Protein AF-W1JAE7-F1 (afdb_monomer)

Foldseek 3Di:
DVVVVVVVVCVVPDQDDADPAQAEQEAEPDEADPPPPPPPDDDDCPVPPCDQCNCVVVRYPPVSYHRHYFYDHPPCCPVPPVSVVVVVVVCCVVVVD

Sequence (97 aa):
MEQRENYAQIAKDYVPETLTVTLHQFYAIDPPPSKSMSVSTDSEQTSLIMDCSLGWSEVMPASLIQLIAIPGNHSSLFEDKENRIVLSQALNTMLAR

Mean predicted aligned error: 9.63 Å

Structure (mmCIF, N/CA/C/O backbone):
data_AF-W1JAE7-F1
#
_entry.id   AF-W1JAE7-F1
#
loop_
_atom_site.group_PDB
_atom_site.id
_atom_site.type_symbol
_atom_site.label_atom_id
_atom_site.label_alt_id
_atom_site.label_comp_id
_atom_site.label_asym_id
_atom_site.label_entity_id
_atom_site.label_seq_id
_atom_site.pdbx_PDB_ins_code
_atom_site.Cartn_x
_atom_site.Cartn_y
_atom_site.Cartn_z
_atom_site.occupancy
_atom_site.B_iso_or_equiv
_atom_site.auth_seq_id
_atom_site.auth_comp_id
_atom_site.auth_asym_id
_atom_site.auth_atom_id
_atom_site.pdbx_PDB_model_num
ATOM 1 N N . MET A 1 1 ? 2.161 18.989 35.278 1.00 62.91 1 MET A N 1
ATOM 2 C CA . MET A 1 1 ? 2.393 17.544 35.054 1.00 62.91 1 MET A CA 1
ATOM 3 C C . MET A 1 1 ? 1.106 16.894 34.553 1.00 62.91 1 MET A C 1
ATOM 5 O O . MET A 1 1 ? 1.127 16.298 33.487 1.00 62.91 1 MET A O 1
ATOM 9 N N . GLU A 1 2 ? -0.015 17.218 35.199 1.00 76.12 2 GLU A N 1
ATOM 10 C CA . GLU A 1 2 ? -1.397 16.824 34.875 1.00 76.12 2 GLU A CA 1
ATOM 11 C C . GLU A 1 2 ? -1.802 16.858 33.382 1.00 76.12 2 GLU A C 1
ATOM 13 O O . GLU A 1 2 ? -2.396 15.908 32.889 1.00 76.12 2 GLU A O 1
ATOM 18 N N . GLN A 1 3 ? -1.436 17.890 32.605 1.00 76.75 3 GLN A N 1
ATOM 19 C CA . GLN A 1 3 ? -1.779 17.942 31.169 1.00 76.75 3 GLN A CA 1
ATOM 20 C C . GLN A 1 3 ? -1.090 16.858 30.325 1.00 76.75 3 GLN A C 1
ATOM 22 O O . GLN A 1 3 ? -1.675 16.365 29.363 1.00 76.75 3 GLN A O 1
ATOM 27 N N . ARG A 1 4 ? 0.149 16.484 30.669 1.00 79.31 4 ARG A N 1
ATOM 28 C CA . ARG A 1 4 ? 0.886 15.430 29.953 1.00 79.31 4 ARG A CA 1
ATOM 29 C C . ARG A 1 4 ? 0.331 14.050 30.282 1.00 79.31 4 ARG A C 1
ATOM 31 O O . ARG A 1 4 ? 0.209 13.223 29.388 1.00 79.31 4 ARG A O 1
ATOM 38 N N . GLU A 1 5 ? -0.013 13.830 31.545 1.00 84.69 5 GLU A N 1
ATOM 39 C CA . GLU A 1 5 ? -0.629 12.588 32.019 1.00 84.69 5 GLU A CA 1
ATOM 40 C C . GLU A 1 5 ? -2.028 12.409 31.420 1.00 84.69 5 GLU A C 1
ATOM 42 O O . GLU A 1 5 ? -2.343 11.334 30.920 1.00 84.69 5 GLU A O 1
ATOM 47 N N . ASN A 1 6 ? -2.822 13.483 31.361 1.00 87.31 6 ASN A N 1
ATOM 48 C CA . ASN A 1 6 ? -4.136 13.481 30.719 1.00 87.31 6 ASN A CA 1
ATOM 49 C C . ASN A 1 6 ? -4.031 13.162 29.216 1.00 87.31 6 ASN A C 1
ATOM 51 O O . ASN A 1 6 ? -4.706 12.263 28.724 1.00 87.31 6 ASN A O 1
ATOM 55 N N . TYR A 1 7 ? -3.114 13.815 28.495 1.00 89.19 7 TYR A N 1
ATOM 56 C CA . TYR A 1 7 ? -2.881 13.501 27.083 1.00 89.19 7 TYR A CA 1
ATOM 57 C C . TYR A 1 7 ? -2.448 12.042 26.868 1.00 89.19 7 TYR A C 1
ATOM 59 O O . TYR A 1 7 ? -2.957 11.380 25.966 1.00 89.19 7 TYR A O 1
ATOM 67 N N . ALA A 1 8 ? -1.534 11.526 27.696 1.00 91.69 8 ALA A N 1
ATOM 68 C CA . ALA A 1 8 ? -1.079 10.140 27.597 1.00 91.69 8 ALA A CA 1
ATOM 69 C C . ALA A 1 8 ? -2.227 9.144 27.818 1.00 91.69 8 ALA A C 1
ATOM 71 O O . ALA A 1 8 ? -2.309 8.141 27.111 1.00 91.69 8 ALA A O 1
ATOM 72 N N . GLN A 1 9 ? -3.130 9.438 28.756 1.00 90.38 9 GLN A N 1
ATOM 73 C CA . GLN A 1 9 ? -4.301 8.609 29.019 1.00 90.38 9 GLN A CA 1
ATOM 74 C C . GLN A 1 9 ? -5.301 8.658 27.855 1.00 90.38 9 GLN A C 1
ATOM 76 O O . GLN A 1 9 ? -5.727 7.610 27.382 1.00 90.38 9 GLN A O 1
ATOM 81 N N . ILE A 1 10 ? -5.588 9.849 27.315 1.00 91.31 10 ILE A N 1
ATOM 82 C CA . ILE A 1 10 ? -6.444 10.010 26.127 1.00 91.31 10 ILE A CA 1
ATOM 83 C C . ILE A 1 10 ? -5.883 9.228 24.934 1.00 91.31 10 ILE A C 1
ATOM 85 O O . ILE A 1 10 ? -6.628 8.520 24.265 1.00 91.31 10 ILE A O 1
ATOM 89 N N . ALA A 1 11 ? -4.578 9.331 24.666 1.00 88.50 11 ALA A N 1
ATOM 90 C CA . ALA A 1 11 ? -3.945 8.622 23.556 1.00 88.50 11 ALA A CA 1
ATOM 91 C C . ALA A 1 11 ? -3.986 7.097 23.737 1.00 88.50 11 ALA A C 1
ATOM 93 O O . ALA A 1 11 ? -4.131 6.370 22.759 1.00 88.50 11 ALA A O 1
ATOM 94 N N . LYS A 1 12 ? -3.871 6.616 24.980 1.00 88.75 12 LYS A N 1
ATOM 95 C CA . LYS A 1 12 ? -3.938 5.188 25.309 1.00 88.75 12 LYS A CA 1
ATOM 96 C C . LYS A 1 12 ? -5.351 4.620 25.165 1.00 88.75 12 LYS A C 1
ATOM 98 O O . LYS A 1 12 ? -5.499 3.486 24.722 1.00 88.75 12 LYS A O 1
ATOM 103 N N . ASP A 1 13 ? -6.358 5.394 25.551 1.00 91.69 13 ASP A N 1
ATOM 104 C CA . ASP A 1 13 ? -7.760 4.966 25.529 1.00 91.69 13 ASP A CA 1
ATOM 105 C C . ASP A 1 13 ? -8.431 5.217 24.169 1.00 91.69 13 ASP A C 1
ATOM 107 O O . ASP A 1 13 ? -9.566 4.794 23.943 1.00 91.69 13 ASP A O 1
ATOM 111 N N . TYR A 1 14 ? -7.749 5.913 23.255 1.00 86.50 14 TYR A N 1
ATOM 112 C CA . TYR A 1 14 ? -8.264 6.198 21.925 1.00 86.50 14 TYR A CA 1
ATOM 113 C C . TYR A 1 14 ? -8.384 4.915 21.098 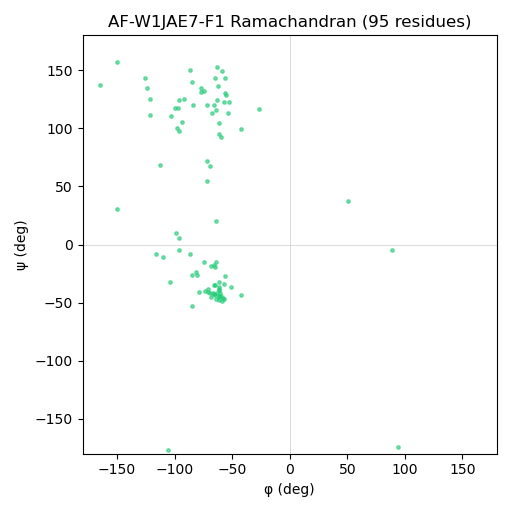1.00 86.50 14 TYR A C 1
ATOM 115 O O . TYR A 1 14 ? -7.391 4.305 20.704 1.00 86.50 14 TYR A O 1
ATOM 123 N N . VAL A 1 15 ? -9.624 4.548 20.785 1.00 83.19 15 VAL A N 1
ATOM 124 C CA . VAL A 1 15 ? -9.941 3.501 19.817 1.00 83.19 15 VAL A CA 1
ATOM 125 C C . VAL A 1 15 ? -10.390 4.187 18.527 1.00 83.19 15 VAL A C 1
ATOM 127 O O . VAL A 1 15 ? -11.455 4.815 18.528 1.00 83.19 15 VAL A O 1
ATOM 130 N N . PRO A 1 16 ? -9.604 4.120 17.437 1.00 77.25 16 PRO A N 1
ATOM 131 C CA . PRO A 1 16 ? -10.020 4.693 16.167 1.00 77.25 16 PRO A CA 1
ATOM 132 C C . PRO A 1 16 ? -11.245 3.954 15.630 1.00 77.25 16 PRO A C 1
ATOM 134 O O . PRO A 1 16 ? -11.362 2.733 15.745 1.00 77.25 16 PRO A O 1
ATOM 137 N N . GLU A 1 17 ? -12.157 4.698 15.008 1.00 83.56 17 GLU A N 1
ATOM 138 C CA . GLU A 1 17 ? -13.232 4.085 14.239 1.00 83.56 17 GLU A CA 1
ATOM 139 C C . GLU A 1 17 ? -12.632 3.283 13.081 1.00 83.56 17 GLU A C 1
ATOM 141 O O . GLU A 1 17 ? -11.707 3.727 12.396 1.00 83.56 17 GLU A O 1
ATOM 146 N N . THR A 1 18 ? -13.158 2.080 12.870 1.00 80.25 18 THR A N 1
ATOM 147 C CA . THR A 1 18 ? -12.669 1.193 11.824 1.00 80.25 18 THR A CA 1
ATOM 148 C C . THR A 1 18 ? -12.937 1.783 10.443 1.00 80.25 18 THR A C 1
ATOM 150 O O . THR A 1 18 ? -14.087 1.973 10.045 1.00 80.25 18 THR A O 1
ATOM 153 N N . LEU A 1 19 ? -11.870 2.008 9.674 1.00 82.75 19 LEU A N 1
ATOM 154 C CA . LEU A 1 19 ? -11.978 2.425 8.280 1.00 82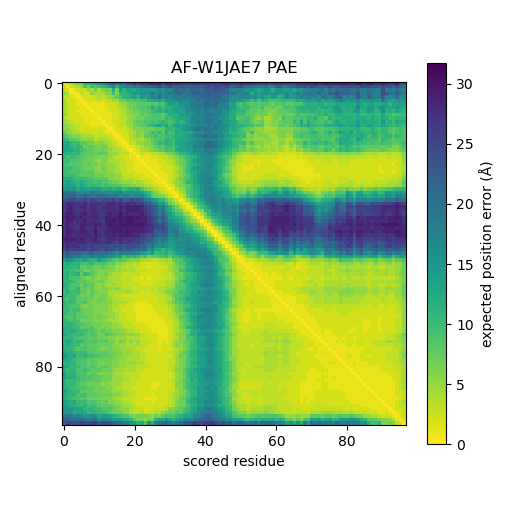.75 19 LEU A CA 1
ATOM 155 C C . LEU A 1 19 ? -12.667 1.328 7.453 1.00 82.75 19 LEU A C 1
ATOM 157 O O . LEU A 1 19 ? -12.216 0.185 7.413 1.00 82.75 19 LEU A O 1
ATOM 161 N N . THR A 1 20 ? -13.752 1.687 6.766 1.00 85.94 20 THR A N 1
ATOM 162 C CA . THR A 1 20 ? -14.552 0.775 5.921 1.00 85.94 20 THR A CA 1
ATOM 163 C C . THR A 1 20 ? -14.173 0.827 4.440 1.00 85.94 20 THR A C 1
ATOM 165 O O . THR A 1 20 ? -14.824 0.210 3.597 1.00 85.94 20 THR A O 1
ATOM 168 N N . VAL A 1 21 ? -13.117 1.567 4.105 1.00 90.62 21 VAL A N 1
ATOM 169 C CA . VAL A 1 21 ? -12.604 1.695 2.739 1.00 90.62 21 VAL A CA 1
ATOM 170 C C . VAL A 1 21 ? -11.615 0.578 2.421 1.00 90.62 21 VAL A C 1
ATOM 172 O O . VAL A 1 21 ? -10.897 0.104 3.298 1.00 90.62 21 VAL A O 1
ATOM 175 N N . THR A 1 22 ? -11.532 0.186 1.150 1.00 93.25 22 THR A N 1
ATOM 176 C CA . THR A 1 22 ? -10.432 -0.660 0.676 1.00 93.25 22 THR A CA 1
ATOM 177 C C . THR A 1 22 ? -9.144 0.158 0.633 1.00 93.25 22 THR A C 1
ATOM 179 O O . THR A 1 22 ? -9.067 1.160 -0.084 1.00 93.25 22 THR A O 1
ATOM 182 N N . LEU A 1 23 ? -8.133 -0.276 1.382 1.00 93.50 23 LEU A N 1
ATOM 183 C CA . LEU A 1 23 ? -6.804 0.321 1.396 1.00 93.50 23 LEU A CA 1
ATOM 184 C C . LEU A 1 23 ? -5.882 -0.448 0.445 1.00 93.50 23 LEU A C 1
ATOM 186 O O . LEU A 1 23 ? -5.683 -1.646 0.611 1.00 93.50 23 LEU A O 1
ATOM 190 N N . HIS A 1 24 ? -5.279 0.253 -0.512 1.00 95.19 24 HIS A N 1
ATOM 191 C CA . HIS A 1 24 ? -4.248 -0.296 -1.393 1.00 95.19 24 HIS A CA 1
ATOM 192 C C . HIS A 1 24 ? -2.872 0.105 -0.845 1.00 95.19 24 HIS A C 1
ATOM 194 O O . HIS A 1 24 ? -2.437 1.244 -1.018 1.00 95.19 24 HIS A O 1
ATOM 200 N N . GLN A 1 25 ? -2.211 -0.814 -0.144 1.00 93.75 25 GLN A N 1
ATOM 201 C CA . GLN A 1 25 ? -0.910 -0.603 0.486 1.00 93.75 25 GLN A CA 1
ATOM 202 C C . GLN A 1 25 ? 0.205 -1.051 -0.460 1.00 93.75 25 GLN A C 1
ATOM 204 O O . GLN A 1 25 ? 0.462 -2.242 -0.632 1.00 93.75 25 GLN A O 1
ATOM 209 N N . PHE A 1 26 ? 0.893 -0.081 -1.053 1.00 93.94 26 PHE A N 1
ATOM 210 C CA . PHE A 1 26 ? 2.079 -0.320 -1.869 1.00 93.94 26 PHE A CA 1
ATOM 211 C C . PHE A 1 26 ? 3.300 -0.414 -0.956 1.00 93.94 26 PHE A C 1
ATOM 213 O O . PHE A 1 26 ? 3.595 0.536 -0.228 1.00 93.94 26 PHE A O 1
ATOM 220 N N . TYR A 1 27 ? 4.000 -1.545 -0.961 1.00 91.62 27 TYR A N 1
ATOM 221 C CA . TYR A 1 27 ? 5.154 -1.766 -0.090 1.00 91.62 27 TYR A CA 1
ATOM 222 C C . TYR A 1 27 ? 6.391 -2.169 -0.891 1.00 91.62 27 TYR A C 1
ATOM 224 O O . TYR A 1 27 ? 6.307 -2.879 -1.892 1.00 91.62 27 TYR A O 1
ATOM 232 N N . ALA A 1 28 ? 7.544 -1.682 -0.439 1.00 92.06 28 ALA A N 1
ATOM 233 C CA . ALA A 1 28 ? 8.841 -2.001 -1.013 1.00 92.06 28 ALA A CA 1
ATOM 234 C C . ALA A 1 28 ? 9.275 -3.405 -0.562 1.00 92.06 28 ALA A C 1
ATOM 236 O O . ALA A 1 28 ? 9.175 -3.720 0.625 1.00 92.06 28 ALA A O 1
ATOM 237 N N . ILE A 1 29 ? 9.716 -4.251 -1.494 1.00 90.62 29 ILE A N 1
ATOM 238 C CA . ILE A 1 29 ? 10.089 -5.645 -1.187 1.00 90.62 29 ILE A CA 1
ATOM 239 C C . ILE A 1 29 ? 11.489 -5.778 -0.591 1.00 90.62 29 ILE A C 1
ATOM 241 O O . ILE A 1 29 ? 11.752 -6.734 0.139 1.00 90.62 29 ILE A O 1
ATOM 245 N N . ASP A 1 30 ? 12.382 -4.837 -0.897 1.00 87.50 30 ASP A N 1
ATOM 246 C CA . ASP A 1 30 ? 13.735 -4.865 -0.368 1.00 87.50 30 ASP A CA 1
ATOM 247 C C . ASP A 1 30 ? 13.754 -4.198 1.011 1.00 87.50 30 ASP A C 1
ATOM 249 O O . ASP A 1 30 ? 13.117 -3.154 1.216 1.00 87.50 30 ASP A O 1
ATOM 253 N N . PRO A 1 31 ? 14.516 -4.753 1.968 1.00 75.56 31 PRO A N 1
ATOM 254 C CA . PRO A 1 31 ? 14.648 -4.148 3.279 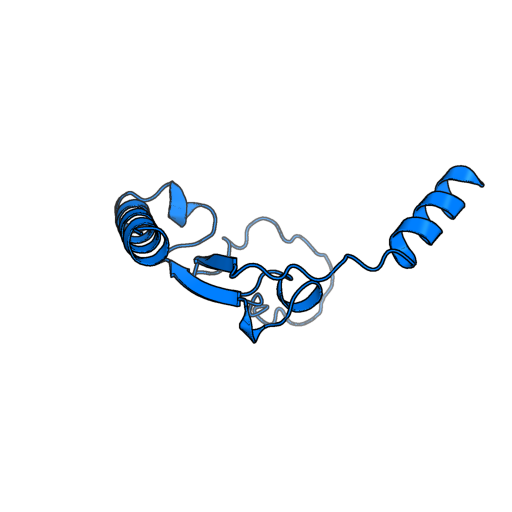1.00 75.56 31 PRO A CA 1
ATOM 255 C C . PRO A 1 31 ? 15.207 -2.721 3.159 1.00 75.56 31 PRO A C 1
ATOM 257 O O . PRO A 1 31 ? 15.998 -2.428 2.251 1.00 75.56 31 PRO A O 1
ATOM 260 N N . PRO A 1 32 ? 14.839 -1.813 4.083 1.00 64.00 32 PRO A N 1
ATOM 261 C CA . PRO A 1 32 ? 15.433 -0.487 4.116 1.00 64.00 32 PRO A CA 1
ATOM 262 C C . PRO A 1 32 ? 16.959 -0.612 4.239 1.00 64.00 32 PRO A C 1
ATOM 264 O O . PRO A 1 32 ? 17.448 -1.508 4.939 1.00 64.00 32 PRO A O 1
ATOM 267 N N . PRO A 1 33 ? 17.736 0.269 3.579 1.00 59.62 33 PRO A N 1
ATOM 268 C CA . PRO A 1 33 ? 19.184 0.240 3.706 1.00 59.62 33 PRO A CA 1
ATOM 269 C C . PRO A 1 33 ? 19.543 0.332 5.190 1.00 59.62 33 PRO A C 1
ATOM 271 O O . PRO A 1 33 ? 19.058 1.215 5.898 1.00 59.62 33 PRO A O 1
ATOM 274 N N . SER A 1 34 ? 20.387 -0.588 5.655 1.00 58.00 34 SER A N 1
ATOM 275 C CA . SER A 1 34 ? 20.683 -0.901 7.064 1.00 58.00 34 SE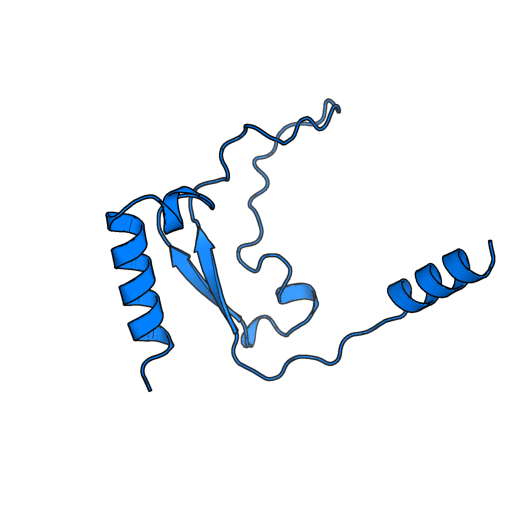R A CA 1
ATOM 276 C C . SER A 1 34 ? 21.357 0.231 7.862 1.00 58.00 34 SER A C 1
ATOM 278 O O . SER A 1 34 ? 22.016 -0.015 8.868 1.00 58.00 34 SER A O 1
ATOM 280 N N . LYS A 1 35 ? 21.260 1.485 7.416 1.00 49.06 35 LYS A N 1
ATOM 281 C CA . LYS A 1 35 ? 22.134 2.585 7.827 1.00 49.06 35 LYS A CA 1
ATOM 282 C C . LYS A 1 35 ? 21.569 3.508 8.910 1.00 49.06 35 LYS A C 1
ATOM 284 O O . LYS A 1 35 ? 22.177 4.537 9.175 1.00 49.06 35 LYS A O 1
ATOM 289 N N . SER A 1 36 ? 20.451 3.177 9.557 1.00 43.44 36 SER A N 1
ATOM 290 C CA . SER A 1 36 ? 19.906 4.032 10.630 1.00 43.44 36 SER A CA 1
ATOM 291 C C . SER A 1 36 ? 19.132 3.306 11.734 1.00 43.44 36 SER A C 1
ATOM 293 O O . SER A 1 36 ? 18.267 3.895 12.370 1.00 43.44 36 SER A O 1
ATOM 295 N N . MET A 1 37 ? 19.479 2.055 12.040 1.00 44.81 37 MET A N 1
ATOM 296 C CA . MET A 1 37 ? 19.065 1.443 13.307 1.00 44.81 37 MET A CA 1
ATOM 297 C C . MET A 1 37 ? 20.299 1.208 14.175 1.00 44.81 37 MET A C 1
ATOM 299 O O . MET A 1 37 ? 20.723 0.083 14.410 1.00 44.81 37 MET A O 1
ATOM 303 N N . SER A 1 38 ? 20.907 2.298 14.653 1.00 40.59 38 SER A N 1
ATOM 304 C CA . SER A 1 38 ? 21.755 2.231 15.845 1.00 40.59 38 SER A CA 1
ATOM 305 C C . SER A 1 38 ? 20.847 2.028 17.059 1.00 40.59 38 SER A C 1
ATOM 307 O O . SER A 1 38 ? 20.612 2.947 17.842 1.00 40.59 38 SER A O 1
ATOM 309 N N . VAL A 1 39 ? 20.277 0.834 17.186 1.00 43.44 39 VAL A N 1
ATOM 310 C CA . VAL A 1 39 ? 19.733 0.369 18.455 1.00 43.44 39 VAL A CA 1
ATOM 311 C C . VAL A 1 39 ? 20.835 -0.466 19.073 1.00 43.44 39 VAL A C 1
ATOM 313 O O . VAL A 1 39 ? 21.064 -1.613 18.708 1.00 43.44 39 VAL A O 1
ATOM 316 N N . SER A 1 40 ? 21.575 0.168 19.976 1.00 48.44 40 SER A N 1
ATOM 317 C CA . SER A 1 40 ? 22.440 -0.526 20.915 1.00 48.44 40 SER A CA 1
ATOM 318 C C . SER A 1 40 ? 21.584 -1.470 21.755 1.00 48.44 40 SER A C 1
ATOM 320 O O . SER A 1 40 ? 21.044 -1.038 22.768 1.00 48.44 40 SER A O 1
ATOM 322 N N . THR A 1 41 ? 21.431 -2.733 21.363 1.00 39.84 41 THR A N 1
ATOM 323 C CA . THR A 1 41 ? 21.357 -3.862 22.304 1.00 39.84 41 THR A CA 1
ATOM 324 C C . THR A 1 41 ? 21.566 -5.187 21.577 1.00 39.84 41 THR A C 1
ATOM 326 O O . THR A 1 41 ? 21.048 -5.419 20.492 1.00 39.84 41 THR A O 1
ATOM 329 N N . ASP A 1 42 ? 22.358 -6.028 22.224 1.00 42.34 42 ASP A N 1
ATOM 330 C CA . ASP A 1 42 ? 22.957 -7.296 21.813 1.00 42.34 42 ASP A CA 1
ATOM 331 C C . ASP A 1 42 ? 21.934 -8.448 21.699 1.00 42.34 42 ASP A C 1
ATOM 333 O O . ASP A 1 42 ? 22.048 -9.480 22.355 1.00 42.34 42 ASP A O 1
ATOM 337 N N . SER A 1 43 ? 20.872 -8.257 20.914 1.00 42.03 43 SER A N 1
ATOM 338 C CA . SER A 1 43 ? 19.872 -9.290 20.632 1.00 42.03 43 SER A CA 1
ATOM 339 C C . SER A 1 43 ? 19.827 -9.520 19.135 1.00 42.03 43 SER A C 1
ATOM 341 O O . SER A 1 43 ? 19.642 -8.576 18.371 1.00 42.03 43 SER A O 1
ATOM 343 N N . GLU A 1 44 ? 20.016 -10.780 18.752 1.00 40.16 44 GLU A N 1
ATOM 344 C CA . GLU A 1 44 ? 20.030 -11.311 17.394 1.00 40.16 44 GLU A CA 1
ATOM 345 C C . GLU A 1 44 ? 19.198 -10.472 16.425 1.00 40.16 44 GLU A C 1
ATOM 347 O O . GLU A 1 44 ? 17.983 -10.331 16.567 1.00 40.16 44 GLU A O 1
ATOM 352 N N . GLN A 1 45 ? 19.886 -9.899 15.439 1.00 41.22 45 GLN A N 1
ATOM 353 C CA . GLN A 1 45 ? 19.302 -9.161 14.333 1.00 41.22 45 GLN A CA 1
ATOM 354 C C . GLN A 1 45 ? 18.554 -10.148 13.431 1.00 41.22 45 GLN A C 1
ATOM 356 O O . GLN A 1 45 ? 18.954 -10.419 12.301 1.00 41.22 45 GLN A O 1
ATOM 361 N N . THR A 1 46 ? 17.459 -10.719 13.936 1.00 39.09 46 THR A N 1
ATOM 362 C CA . THR A 1 46 ? 16.405 -11.252 13.090 1.00 39.09 46 THR A CA 1
ATOM 363 C C . THR A 1 46 ? 16.029 -10.106 12.183 1.00 39.09 46 THR A C 1
ATOM 365 O O . THR A 1 46 ? 15.561 -9.071 12.658 1.00 39.09 46 THR A O 1
ATOM 368 N N . SER A 1 47 ? 16.311 -10.268 10.893 1.00 46.94 47 SER A N 1
ATOM 369 C CA . SER A 1 47 ? 15.712 -9.485 9.829 1.00 46.94 47 SER A CA 1
ATOM 370 C C . SER A 1 47 ? 14.233 -9.368 10.162 1.00 46.94 47 SER A C 1
ATOM 372 O O . SER A 1 47 ? 13.494 -10.342 10.010 1.00 46.94 47 SER A O 1
ATOM 374 N N . LEU A 1 48 ? 13.830 -8.235 10.738 1.00 50.97 48 LEU A N 1
ATOM 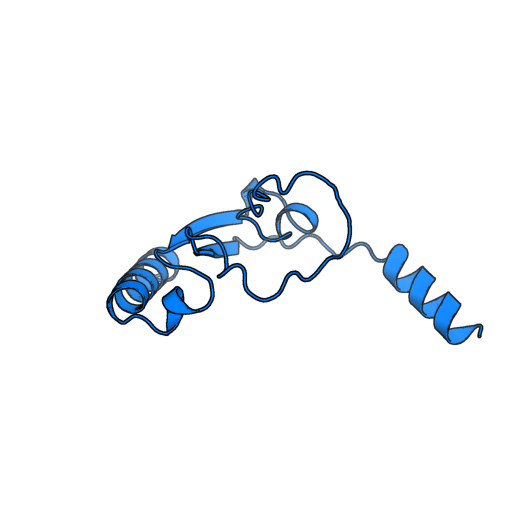375 C CA . LEU A 1 48 ? 12.440 -7.980 11.046 1.00 50.97 48 LEU A CA 1
ATOM 376 C C . LEU A 1 48 ? 11.773 -8.017 9.682 1.00 50.97 48 LEU A C 1
ATOM 378 O O . LEU A 1 48 ? 11.998 -7.123 8.865 1.00 50.97 48 LEU A O 1
ATOM 382 N N . ILE A 1 49 ? 11.060 -9.107 9.397 1.00 57.47 49 ILE A N 1
ATOM 383 C CA . ILE A 1 49 ? 10.155 -9.166 8.262 1.00 57.47 49 ILE A CA 1
ATOM 384 C C . ILE A 1 49 ? 9.148 -8.074 8.592 1.00 57.47 49 ILE A C 1
ATOM 386 O O . ILE A 1 49 ? 8.275 -8.272 9.434 1.00 57.47 49 ILE A O 1
ATOM 390 N N . MET A 1 50 ? 9.381 -6.875 8.055 1.00 68.44 50 MET A N 1
ATOM 391 C CA . MET A 1 50 ? 8.480 -5.755 8.250 1.00 68.44 50 MET A CA 1
ATOM 392 C C . MET A 1 50 ? 7.126 -6.222 7.743 1.00 68.44 50 MET A C 1
ATOM 394 O O . MET A 1 50 ? 7.012 -6.667 6.598 1.00 68.44 50 MET A O 1
ATOM 398 N N . ASP A 1 51 ? 6.126 -6.172 8.620 1.00 83.88 51 ASP A N 1
ATOM 399 C CA . ASP A 1 51 ? 4.758 -6.452 8.225 1.00 83.88 51 ASP A CA 1
ATOM 400 C C . ASP A 1 51 ? 4.424 -5.569 7.019 1.00 83.88 51 ASP A C 1
ATOM 402 O O . ASP A 1 51 ? 4.549 -4.346 7.070 1.00 83.88 51 ASP A O 1
ATOM 406 N N . CYS A 1 52 ? 4.031 -6.199 5.914 1.00 87.62 52 CYS A N 1
ATOM 407 C CA . CYS A 1 52 ? 3.746 -5.514 4.660 1.00 87.62 52 CYS A CA 1
ATOM 408 C C . CYS A 1 52 ? 2.519 -4.596 4.780 1.00 87.62 52 CYS A C 1
ATOM 410 O O . CYS A 1 52 ? 2.355 -3.690 3.962 1.00 87.62 52 CYS A O 1
ATOM 412 N N . SER A 1 53 ? 1.684 -4.796 5.811 1.00 89.25 53 SER A N 1
ATOM 413 C CA . SER A 1 53 ? 0.609 -3.869 6.164 1.00 89.25 53 SER A CA 1
ATOM 414 C C . SER A 1 53 ? 1.110 -2.584 6.833 1.00 89.25 53 SER A C 1
ATOM 416 O O . SER A 1 53 ? 0.355 -1.626 6.908 1.00 89.25 53 SER A O 1
ATOM 418 N N . LEU A 1 54 ? 2.362 -2.528 7.305 1.00 86.88 54 LEU A N 1
ATOM 419 C CA . LEU A 1 54 ? 2.958 -1.369 7.983 1.00 86.88 54 LEU A CA 1
ATOM 420 C C . LEU A 1 54 ? 2.091 -0.816 9.136 1.00 86.88 54 LEU A C 1
ATOM 422 O O . LEU A 1 54 ? 2.019 0.396 9.339 1.00 86.88 54 LEU A O 1
ATOM 426 N N . GLY A 1 55 ? 1.427 -1.706 9.882 1.00 87.88 55 GLY A N 1
ATOM 427 C CA . GLY A 1 55 ? 0.564 -1.354 11.015 1.00 87.88 55 GLY A CA 1
ATOM 428 C C . GLY A 1 55 ? -0.895 -1.073 10.645 1.00 87.88 55 GLY A C 1
ATOM 429 O O . GLY A 1 55 ? -1.730 -0.918 11.534 1.00 87.88 55 GLY A O 1
ATOM 430 N N . TRP A 1 56 ? -1.261 -1.066 9.358 1.00 90.69 56 TRP A N 1
ATOM 431 C CA . TRP A 1 56 ? -2.660 -0.880 8.956 1.00 90.69 56 TRP A CA 1
ATOM 432 C C . TRP A 1 56 ? -3.573 -1.990 9.480 1.00 90.69 56 TRP A C 1
ATOM 434 O O . TRP A 1 56 ? -4.719 -1.714 9.835 1.00 90.69 56 TRP A O 1
ATOM 444 N N . SER A 1 57 ? -3.078 -3.223 9.616 1.00 89.25 57 SER A N 1
ATOM 445 C CA . SER A 1 57 ? -3.868 -4.323 10.185 1.00 89.25 57 SER A CA 1
ATOM 446 C C . SER A 1 57 ? -4.267 -4.118 11.652 1.00 89.25 57 SER A C 1
ATOM 448 O O . SER A 1 57 ? -5.139 -4.832 12.139 1.00 89.25 57 SER A O 1
ATOM 450 N N . GLU A 1 58 ? -3.648 -3.172 12.365 1.00 85.81 58 GLU A N 1
ATOM 451 C CA . GLU A 1 58 ? -3.984 -2.859 13.761 1.00 85.81 58 GLU A CA 1
ATOM 452 C C . GLU A 1 58 ? -5.205 -1.935 13.880 1.00 85.81 58 GLU A C 1
ATOM 454 O O . GLU A 1 58 ? -5.886 -1.936 14.904 1.00 85.81 58 GLU A O 1
ATOM 459 N N . VAL A 1 59 ? -5.502 -1.160 12.832 1.00 86.06 59 VAL A N 1
ATOM 460 C CA . VAL A 1 59 ? -6.548 -0.121 12.846 1.00 86.06 59 VAL A CA 1
ATOM 461 C C . VAL A 1 59 ? -7.701 -0.403 11.878 1.00 86.06 59 VAL A C 1
ATOM 463 O O . VAL A 1 59 ? -8.721 0.288 11.912 1.00 86.06 59 VAL A O 1
ATOM 466 N N . MET A 1 60 ? -7.576 -1.422 11.020 1.00 91.06 60 MET A N 1
ATOM 467 C CA . MET A 1 60 ? -8.642 -1.851 10.113 1.00 91.06 60 MET A CA 1
ATOM 468 C C . MET A 1 60 ? -8.594 -3.360 9.799 1.00 91.06 60 MET A C 1
ATOM 470 O O . MET A 1 60 ? -7.538 -3.985 9.901 1.00 91.06 60 MET A O 1
ATOM 474 N N . PRO A 1 61 ? -9.723 -3.973 9.390 1.00 91.56 61 PRO A N 1
ATOM 475 C CA . PRO A 1 61 ? -9.781 -5.375 9.013 1.00 91.56 61 PRO A CA 1
ATOM 476 C C . PRO A 1 61 ? -8.795 -5.709 7.899 1.00 91.56 61 PRO A C 1
ATOM 478 O O . PRO A 1 61 ? -8.816 -5.089 6.835 1.00 91.56 61 PRO A O 1
ATOM 481 N N . ALA A 1 62 ? -8.015 -6.774 8.092 1.00 90.75 62 ALA A N 1
ATOM 482 C CA . ALA A 1 62 ? -7.083 -7.273 7.082 1.00 90.75 62 ALA A CA 1
ATOM 483 C C . ALA A 1 62 ? -7.767 -7.593 5.738 1.00 90.75 62 ALA A C 1
ATOM 485 O O . ALA A 1 62 ? -7.151 -7.468 4.688 1.00 90.75 62 ALA A O 1
ATOM 486 N N . SER A 1 63 ? -9.062 -7.935 5.747 1.00 92.81 63 SER A N 1
ATOM 487 C CA . SER A 1 63 ? -9.855 -8.181 4.534 1.00 92.81 63 SER A CA 1
ATOM 488 C C . SER A 1 63 ? -10.045 -6.948 3.644 1.00 92.81 63 SER A C 1
ATOM 490 O O . SER A 1 63 ? -10.409 -7.093 2.480 1.00 92.81 63 SER A O 1
ATOM 492 N N . LEU A 1 64 ? -9.855 -5.743 4.188 1.00 94.12 64 LEU A N 1
ATOM 493 C CA . LEU A 1 64 ? -9.950 -4.481 3.453 1.00 94.12 64 LEU A CA 1
ATOM 494 C C . LEU A 1 64 ? -8.581 -3.971 2.982 1.00 94.12 64 LEU A C 1
ATOM 496 O O . LEU A 1 64 ? -8.530 -2.974 2.262 1.00 94.12 64 LEU A O 1
ATOM 500 N N . ILE A 1 65 ? -7.490 -4.639 3.362 1.00 94.88 65 ILE A N 1
ATOM 501 C CA . ILE A 1 65 ? -6.127 -4.261 2.991 1.00 94.88 65 ILE A CA 1
ATOM 502 C C . ILE A 1 65 ? -5.693 -5.098 1.787 1.00 94.88 65 ILE A C 1
ATOM 504 O O . ILE A 1 65 ? -5.573 -6.319 1.862 1.00 94.88 65 ILE A O 1
ATOM 508 N N . GLN A 1 66 ? -5.416 -4.431 0.672 1.00 94.94 66 GLN A N 1
ATOM 509 C CA . GLN A 1 66 ? -4.782 -5.026 -0.496 1.00 94.94 66 GLN A CA 1
ATOM 510 C C . GLN A 1 66 ? -3.302 -4.665 -0.488 1.00 94.94 66 GLN A C 1
ATOM 512 O O . GLN A 1 66 ? -2.949 -3.490 -0.552 1.00 94.94 66 GLN A O 1
ATOM 517 N N . LEU A 1 67 ? -2.438 -5.673 -0.393 1.00 94.94 67 LEU A N 1
ATOM 518 C CA . LEU A 1 67 ? -0.989 -5.492 -0.381 1.00 94.94 67 LEU A CA 1
ATOM 519 C C . LEU A 1 67 ? -0.448 -5.579 -1.813 1.00 94.94 67 LEU A C 1
ATOM 521 O O . LEU A 1 67 ? -0.679 -6.572 -2.504 1.00 94.94 67 LEU A O 1
ATOM 525 N N . ILE A 1 68 ? 0.285 -4.556 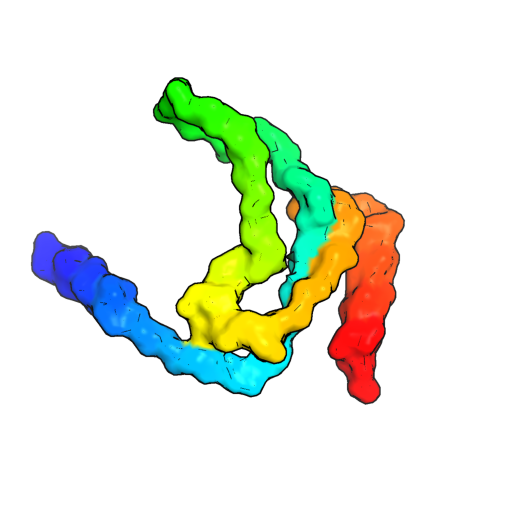-2.249 1.00 95.19 68 ILE A N 1
ATOM 526 C CA . ILE A 1 68 ? 0.885 -4.472 -3.582 1.00 95.19 68 ILE A CA 1
ATOM 527 C C . ILE A 1 68 ? 2.399 -4.329 -3.445 1.00 95.19 68 ILE A C 1
ATOM 529 O O . ILE A 1 68 ? 2.905 -3.305 -2.993 1.00 95.19 68 ILE A O 1
ATOM 533 N N . ALA A 1 69 ? 3.123 -5.364 -3.855 1.00 93.38 69 ALA A N 1
ATOM 534 C CA . ALA A 1 69 ? 4.578 -5.390 -3.826 1.00 93.38 69 ALA A CA 1
ATOM 535 C C . ALA A 1 69 ? 5.177 -4.517 -4.938 1.00 93.38 69 ALA A C 1
ATOM 537 O O . ALA A 1 69 ? 4.798 -4.653 -6.103 1.00 93.38 69 ALA A O 1
ATOM 538 N N . ILE A 1 70 ? 6.144 -3.669 -4.589 1.00 95.38 70 ILE A N 1
ATOM 539 C CA . ILE A 1 70 ? 6.891 -2.808 -5.511 1.00 95.38 70 ILE A CA 1
ATOM 540 C C . ILE A 1 70 ? 8.396 -3.083 -5.347 1.00 95.38 70 ILE A C 1
ATOM 542 O O . ILE A 1 70 ? 8.874 -3.180 -4.213 1.00 95.38 70 ILE A O 1
ATOM 546 N N . PRO A 1 71 ? 9.157 -3.232 -6.447 1.00 94.75 71 PRO A N 1
ATOM 547 C CA . PRO A 1 71 ? 10.595 -3.473 -6.388 1.00 94.75 71 PRO A CA 1
ATOM 548 C C . PRO A 1 71 ? 11.359 -2.308 -5.747 1.00 94.75 71 PRO A C 1
ATOM 550 O O . PRO A 1 71 ? 10.943 -1.148 -5.822 1.00 94.75 71 PRO A O 1
ATOM 553 N N . GLY A 1 72 ? 12.506 -2.624 -5.147 1.00 92.38 72 GLY A N 1
ATOM 554 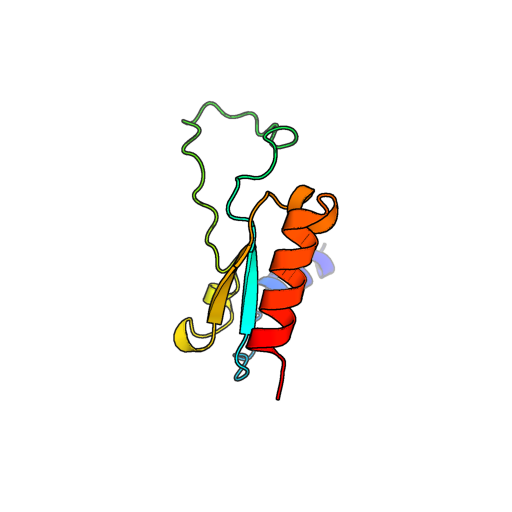C CA . GLY A 1 72 ? 13.330 -1.660 -4.433 1.00 92.38 72 GLY A CA 1
ATOM 555 C C . GLY A 1 72 ? 13.041 -1.605 -2.935 1.00 92.38 72 GLY A C 1
ATOM 556 O O . GLY A 1 72 ? 12.249 -2.377 -2.398 1.00 92.38 72 GLY A O 1
ATOM 557 N N . ASN A 1 73 ? 13.696 -0.655 -2.269 1.00 89.44 73 ASN A N 1
ATOM 558 C CA . ASN A 1 73 ? 13.486 -0.274 -0.874 1.00 89.44 73 ASN A CA 1
ATOM 559 C C . ASN A 1 73 ? 12.742 1.075 -0.788 1.00 89.44 73 ASN A C 1
ATOM 561 O O . ASN A 1 73 ? 12.402 1.675 -1.806 1.00 89.44 73 ASN A O 1
ATOM 565 N N . HIS A 1 74 ? 12.529 1.589 0.428 1.00 87.88 74 HIS A N 1
ATOM 566 C CA . HIS A 1 74 ? 11.815 2.853 0.666 1.00 87.88 74 HIS A CA 1
ATOM 567 C C . HIS A 1 74 ? 12.330 4.045 -0.170 1.00 87.88 74 HIS A C 1
ATOM 569 O O . HIS A 1 74 ? 11.530 4.861 -0.622 1.00 87.88 74 HIS A O 1
ATOM 575 N N . SER A 1 75 ? 13.643 4.133 -0.405 1.00 89.69 75 SER A N 1
ATOM 576 C CA . SER A 1 75 ? 14.256 5.188 -1.222 1.00 89.69 75 SER A CA 1
ATOM 577 C C . SER A 1 75 ? 14.222 4.843 -2.709 1.00 89.69 75 SER A C 1
ATOM 579 O O . SER A 1 75 ? 13.717 5.617 -3.526 1.00 89.69 75 SER A O 1
ATOM 581 N N . SER A 1 76 ? 14.719 3.658 -3.080 1.00 93.50 76 SER A N 1
ATOM 582 C CA . SER A 1 76 ? 14.869 3.288 -4.491 1.00 93.50 76 SER A CA 1
ATOM 583 C C . SER A 1 76 ? 13.532 3.087 -5.202 1.00 93.50 76 SER A C 1
ATOM 585 O O . SER A 1 76 ? 13.498 3.167 -6.425 1.00 93.50 76 SER A O 1
ATOM 587 N N . LEU A 1 77 ? 12.436 2.878 -4.470 1.00 92.88 77 LEU A N 1
ATOM 588 C CA . LEU A 1 77 ? 11.076 2.866 -5.009 1.00 92.88 77 LEU A CA 1
ATOM 589 C C . LEU A 1 77 ? 10.726 4.179 -5.737 1.00 92.88 77 LEU A C 1
ATOM 591 O O . LEU A 1 77 ? 10.024 4.155 -6.748 1.00 92.88 77 LEU A O 1
ATOM 595 N N . PHE A 1 78 ? 11.248 5.317 -5.262 1.00 92.75 78 PHE A N 1
ATOM 596 C CA . PHE A 1 78 ? 11.032 6.637 -5.868 1.00 92.75 78 PHE A CA 1
ATOM 597 C C . PHE A 1 78 ? 12.236 7.145 -6.671 1.00 92.75 78 PHE A C 1
ATOM 599 O O . PHE A 1 78 ? 12.072 7.861 -7.663 1.00 92.75 78 PHE A O 1
ATOM 606 N N . GLU A 1 79 ? 13.455 6.802 -6.264 1.00 94.38 79 GLU A N 1
ATOM 607 C CA . GLU A 1 79 ? 14.671 7.305 -6.910 1.00 94.38 79 GLU A CA 1
ATOM 608 C C . GLU A 1 79 ? 14.979 6.568 -8.221 1.00 94.38 79 GLU A C 1
ATOM 610 O O . GLU A 1 79 ? 15.316 7.207 -9.227 1.00 94.38 79 GLU A O 1
ATOM 615 N N . ASP A 1 80 ? 14.797 5.245 -8.249 1.00 96.81 80 ASP A N 1
ATOM 616 C CA . ASP A 1 80 ? 15.071 4.429 -9.429 1.00 96.81 80 ASP A CA 1
ATOM 617 C C . ASP A 1 80 ? 13.957 4.553 -10.477 1.00 96.81 80 ASP A C 1
ATOM 619 O O . ASP A 1 80 ? 12.760 4.514 -10.181 1.00 96.81 80 ASP A O 1
ATOM 623 N N . LYS A 1 81 ? 14.357 4.720 -11.739 1.00 97.44 81 LYS A N 1
ATOM 624 C CA . LYS A 1 81 ? 13.417 4.935 -12.841 1.00 97.44 81 LYS A CA 1
ATOM 625 C C . LYS A 1 81 ? 12.547 3.707 -13.106 1.00 97.44 81 LYS A C 1
ATOM 627 O O . LYS A 1 81 ? 11.357 3.883 -13.366 1.00 97.44 81 LYS A O 1
ATOM 632 N N . GLU A 1 82 ? 13.119 2.510 -13.070 1.00 97.69 82 GLU A N 1
ATOM 633 C CA . GLU A 1 82 ? 12.395 1.279 -13.383 1.00 97.69 82 GLU A CA 1
ATOM 634 C C . GLU A 1 82 ? 11.396 0.956 -12.269 1.00 97.69 82 GLU A C 1
ATOM 636 O O . GLU A 1 82 ? 10.226 0.682 -12.549 1.00 97.69 82 GLU A O 1
ATOM 641 N N . ASN A 1 83 ? 11.791 1.142 -11.005 1.00 96.56 83 ASN A N 1
ATOM 642 C CA . ASN A 1 83 ? 10.872 0.998 -9.873 1.00 96.56 83 ASN A CA 1
ATOM 643 C C . ASN A 1 83 ? 9.702 1.992 -9.950 1.00 96.56 83 ASN A C 1
ATOM 645 O O . ASN A 1 83 ? 8.549 1.603 -9.747 1.00 96.56 83 ASN A O 1
ATOM 649 N N . ARG A 1 84 ? 9.954 3.255 -10.333 1.00 96.75 84 ARG A N 1
ATOM 650 C CA . ARG A 1 84 ? 8.878 4.240 -10.554 1.00 96.75 84 ARG A CA 1
ATOM 651 C C . ARG A 1 84 ? 7.913 3.841 -11.670 1.00 96.75 84 ARG A C 1
ATOM 653 O O . ARG A 1 84 ? 6.724 4.142 -11.569 1.00 96.75 84 ARG A O 1
ATOM 660 N N . ILE A 1 85 ? 8.400 3.213 -12.744 1.00 97.75 85 ILE A N 1
ATOM 661 C CA . ILE A 1 85 ? 7.539 2.728 -13.833 1.00 97.75 85 ILE A CA 1
ATOM 662 C C . ILE A 1 85 ? 6.607 1.637 -13.301 1.00 97.75 85 ILE A C 1
ATOM 664 O O . ILE A 1 85 ? 5.398 1.725 -13.520 1.00 97.75 85 ILE A O 1
ATOM 668 N N . VAL A 1 86 ? 7.145 0.670 -12.553 1.00 97.38 86 VAL A N 1
ATOM 669 C CA . VAL A 1 86 ? 6.347 -0.402 -11.937 1.00 97.38 86 VAL A CA 1
ATOM 670 C C . VAL A 1 86 ? 5.322 0.169 -10.954 1.00 97.38 86 VAL A C 1
ATOM 672 O O . VAL A 1 86 ? 4.146 -0.183 -11.028 1.00 97.38 86 VAL A O 1
ATOM 675 N N . LEU A 1 87 ? 5.723 1.112 -10.094 1.00 96.19 87 LEU A N 1
ATOM 676 C CA . LEU A 1 87 ? 4.811 1.805 -9.179 1.00 96.19 87 LEU A CA 1
ATOM 677 C C . LEU A 1 87 ? 3.671 2.508 -9.926 1.00 96.19 87 LEU A C 1
ATOM 679 O O . LEU A 1 87 ? 2.509 2.368 -9.553 1.00 96.19 87 LEU A O 1
ATOM 683 N N . SER A 1 88 ? 3.990 3.239 -10.994 1.00 95.88 88 SER A N 1
ATOM 684 C CA . SER A 1 88 ? 2.997 3.935 -11.817 1.00 95.88 88 SER A CA 1
ATOM 685 C C . SER A 1 88 ? 2.008 2.964 -12.468 1.00 95.88 88 SER A C 1
ATOM 687 O O . SER A 1 88 ? 0.797 3.182 -12.431 1.00 95.88 88 SER A O 1
ATOM 689 N N . GLN A 1 89 ? 2.496 1.8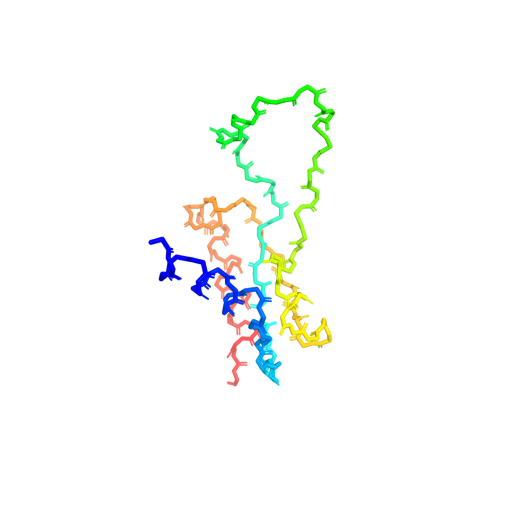49 -13.015 1.00 96.31 89 GLN A N 1
ATOM 690 C CA . GLN A 1 89 ? 1.645 0.804 -13.590 1.00 96.31 89 GLN A CA 1
ATOM 691 C C . GLN A 1 89 ? 0.733 0.163 -12.539 1.00 96.31 89 GLN A C 1
ATOM 693 O O . GLN A 1 89 ? -0.453 -0.051 -12.803 1.00 96.31 89 GLN A O 1
ATOM 698 N N . ALA A 1 90 ? 1.260 -0.102 -11.343 1.00 95.75 90 ALA A N 1
ATOM 699 C CA . ALA A 1 90 ? 0.493 -0.661 -10.238 1.00 95.75 90 ALA A CA 1
ATOM 700 C C . ALA A 1 90 ? -0.597 0.311 -9.755 1.00 95.75 90 ALA A C 1
ATOM 702 O O . ALA A 1 90 ? -1.746 -0.096 -9.585 1.00 95.75 90 ALA A O 1
ATOM 703 N N . LEU A 1 91 ? -0.272 1.603 -9.619 1.00 94.69 91 LEU A N 1
ATOM 704 C CA . LEU A 1 91 ? -1.240 2.656 -9.300 1.00 94.69 91 LEU A CA 1
ATOM 705 C C . LEU A 1 91 ? -2.346 2.735 -10.351 1.00 94.69 91 LEU A C 1
ATOM 707 O O . LEU A 1 91 ? -3.521 2.723 -9.996 1.00 94.69 91 LEU A O 1
ATOM 711 N N . ASN A 1 92 ? -1.985 2.754 -11.634 1.00 94.88 92 ASN A N 1
ATOM 712 C CA . ASN A 1 92 ? -2.966 2.772 -12.715 1.00 94.88 92 ASN A CA 1
ATOM 713 C C . ASN A 1 92 ? -3.851 1.525 -12.689 1.00 94.88 92 ASN A C 1
ATOM 715 O O . ASN A 1 92 ? -5.043 1.635 -12.913 1.00 94.88 92 ASN A O 1
ATOM 719 N N . THR A 1 93 ? -3.312 0.350 -12.374 1.00 93.12 93 THR A N 1
ATOM 720 C CA . THR A 1 93 ? -4.107 -0.887 -12.335 1.00 93.12 93 THR A CA 1
ATOM 721 C C . THR A 1 93 ? -5.094 -0.901 -11.168 1.00 93.12 93 THR A C 1
ATOM 723 O O . THR A 1 93 ? -6.237 -1.311 -11.342 1.00 93.12 93 THR A O 1
ATOM 726 N N . MET A 1 94 ? -4.669 -0.446 -9.986 1.00 91.00 94 MET A N 1
ATOM 727 C CA . MET A 1 94 ? -5.495 -0.502 -8.773 1.00 91.00 94 MET A CA 1
ATOM 728 C C . MET A 1 94 ? -6.459 0.681 -8.634 1.00 91.00 94 MET A C 1
ATOM 730 O O . MET A 1 94 ? -7.487 0.562 -7.970 1.00 91.00 94 MET A O 1
ATOM 734 N N . LEU A 1 95 ? -6.134 1.831 -9.233 1.00 82.00 95 LEU A N 1
ATOM 735 C CA . LEU A 1 95 ? -6.920 3.063 -9.108 1.00 82.00 95 LEU A CA 1
ATOM 736 C C . LEU A 1 95 ? -7.641 3.470 -10.395 1.00 82.00 95 LEU A C 1
ATOM 738 O O . LEU A 1 95 ? -8.484 4.369 -10.329 1.00 82.00 95 LEU A O 1
ATOM 742 N N . ALA A 1 96 ? -7.353 2.845 -11.544 1.00 73.94 9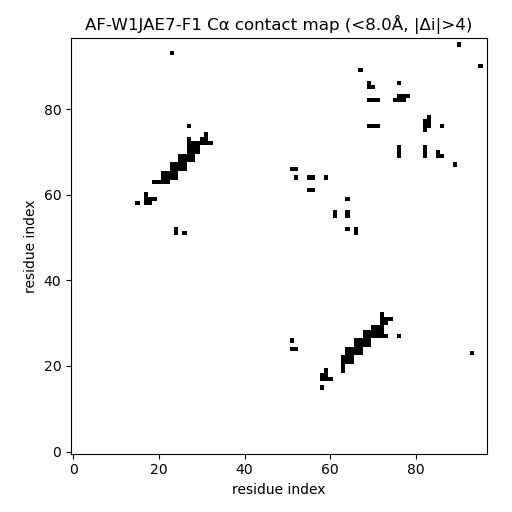6 ALA A N 1
ATOM 743 C CA . ALA A 1 96 ? -8.185 3.042 -12.724 1.00 73.94 96 ALA A CA 1
ATOM 744 C C . ALA A 1 96 ? -9.582 2.491 -12.435 1.00 73.94 96 ALA A C 1
ATOM 746 O O . ALA A 1 96 ? -9.776 1.299 -12.201 1.00 73.94 96 ALA A O 1
ATOM 747 N N . ARG A 1 97 ? -10.541 3.410 -12.430 1.00 57.12 97 ARG A N 1
ATOM 748 C CA . ARG A 1 97 ? -11.969 3.131 -12.461 1.00 57.12 97 ARG A CA 1
ATOM 749 C C . ARG A 1 97 ? -12.475 3.316 -13.879 1.00 57.12 97 ARG A C 1
ATOM 751 O O . ARG A 1 97 ? -12.022 4.290 -14.522 1.00 57.12 97 ARG A O 1
#

pLDDT: mean 81.35, std 17.97, range [39.09, 97.75]

Radius of gyration: 17.95 Å; Cα contacts (8 Å, |Δi|>4): 82; chains: 1; bounding box: 38×29×49 Å

Solvent-accessible surface area (backbone atoms only — not comparable to full-atom values): 6147 Å² total; per-residue (Å²): 111,67,70,61,56,50,50,53,50,52,64,70,70,58,75,77,78,67,62,87,61,77,43,80,41,75,33,52,71,40,73,66,78,89,83,78,73,88,66,93,65,101,60,83,84,66,78,73,77,70,61,73,61,75,63,48,61,79,58,28,62,60,90,38,54,44,79,41,83,33,59,40,19,80,62,41,31,69,71,36,69,69,30,36,52,53,48,52,52,51,48,51,66,77,65,61,125

Secondary structure (DSSP, 8-state):
-HHHHHHHHHHHH--PPPP-SPEEEEEESSPPPSSS------S--------TTTTHHHHS-GGGEEEEEESS-TTHHHHSHHHHHHHHHHHHHHH--

Organism: NCBI:txid1427517

InterPro domains:
  IPR029058 Alpha/Beta hydrolase fold [G3DSA:3.40.50.1820] (1-97)